Protein AF-A0A392QZ88-F1 (afdb_monomer)

Nearest 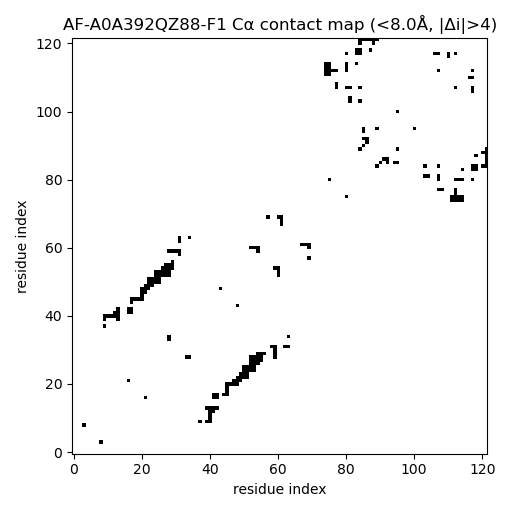PDB structures (foldseek):
  9fp6-assembly1_F  TM=9.251E-01  e=7.102E-08  Nicotiana benthamiana
  8bv0-assembly2_C  TM=9.135E-01  e=1.776E-07  Solanum lycopersicum
  8rfh-assembly1_B  TM=9.022E-01  e=1.158E-07  Nicotiana benthamiana
  7xx2-assembly1_I  TM=8.546E-01  e=6.404E-07  Triticum monococcum
  7jlv-assembly1_A  TM=8.436E-01  e=2.214E-05  Nicotiana benthamiana

Mean predicted aligned error: 5.18 Å

pLDDT: mean 92.84, std 7.15, range [48.5, 98.31]

Organism: NCBI:txid97028

InterPro domains:
  IPR002182 NB-ARC [PF00931] (7-92)
  IPR027417 P-loop containing nucleoside triphosphate hydrolase [G3DSA:3.40.50.300] (1-73)
  IPR027417 P-loop containing nucleoside triphosphate hydrolase [SSF52540] (5-122)
  IPR042197 Apoptotic protease-activating factors, helical domain [G3DSA:1.10.8.430] (75-122)

Solvent-accessible surface area (backbone atoms only — not comparable to full-atom values): 7406 Å² total; per-residue (Å²): 130,85,81,74,56,69,69,58,53,32,52,53,45,20,63,67,40,58,86,46,76,47,77,46,79,46,74,73,50,91,47,58,66,58,50,68,68,48,56,77,24,62,63,88,81,48,88,83,46,49,75,48,77,41,57,93,46,70,66,42,46,41,68,74,39,80,90,57,81,70,86,78,84,74,68,43,52,67,69,57,32,42,53,50,27,39,58,50,58,38,68,91,52,94,64,71,59,79,92,45,44,67,58,50,52,53,49,36,62,73,33,70,21,39,66,67,52,35,59,74,75,46

Foldseek 3Di:
DDDDPLVVVLVVLLVVQVPDAEEAEAEEDDDLVVLVSNVSSHDPPDPRHYYHYDYPDLVSQCSNDVVDHDDDDDFADLVRLLVLLCCQVPPPDPDDPPVCVVVSSVQSVVCVRPSVSSNVVD

Secondary structure (DSSP, 8-state):
-PPPPHHHHHHHHHHHHHTS--EEEE-----HHHHHHHGGGS-TTSTT-EEEE--S-HHHHHHH-TTS---PPPPPPHHHHHHHHHHHHSTT-SS--GGGHHHHHHHHHHTTT-HHHHHHH-

Structure (mmCIF, N/CA/C/O backbone):
data_AF-A0A392QZ88-F1
#
_entry.id   AF-A0A392QZ88-F1
#
loop_
_atom_site.group_PDB
_atom_site.id
_atom_site.type_symbol
_atom_site.label_atom_id
_atom_site.label_alt_id
_atom_site.label_comp_id
_atom_site.label_asym_id
_atom_site.label_entity_id
_atom_site.label_seq_id
_atom_site.pdbx_PDB_ins_code
_atom_site.Cartn_x
_atom_site.Cartn_y
_atom_site.Cartn_z
_atom_site.occupancy
_atom_site.B_iso_or_equiv
_atom_site.auth_seq_id
_atom_site.auth_comp_id
_atom_site.auth_asym_id
_atom_site.auth_atom_id
_atom_site.pdbx_PDB_model_num
ATOM 1 N N . MET A 1 1 ? -8.253 12.696 -31.031 1.00 48.50 1 MET A N 1
ATOM 2 C CA . MET A 1 1 ? -6.854 12.413 -30.652 1.00 48.50 1 MET A CA 1
ATOM 3 C C . MET A 1 1 ? -6.579 10.989 -31.069 1.00 48.50 1 MET A C 1
ATOM 5 O O . MET A 1 1 ? -7.200 10.094 -30.506 1.00 48.50 1 MET A O 1
ATOM 9 N N . ASP A 1 2 ? -5.740 10.789 -32.078 1.00 66.50 2 ASP A N 1
ATOM 10 C CA . ASP A 1 2 ? -5.325 9.442 -32.463 1.00 66.50 2 ASP A CA 1
ATOM 11 C C . ASP A 1 2 ? -4.525 8.822 -31.318 1.00 66.50 2 ASP A C 1
ATOM 13 O O . ASP A 1 2 ? -3.639 9.457 -30.738 1.00 66.50 2 ASP A O 1
ATOM 17 N N . LYS A 1 3 ? -4.901 7.603 -30.928 1.00 76.12 3 LYS A N 1
ATOM 18 C CA . LYS A 1 3 ? -4.209 6.870 -29.870 1.00 76.12 3 LYS A CA 1
ATOM 19 C C . LYS A 1 3 ? -2.849 6.444 -30.413 1.00 76.12 3 LYS A C 1
ATOM 21 O O . LYS A 1 3 ? -2.785 5.694 -31.382 1.00 76.12 3 LYS A O 1
ATOM 26 N N . LEU A 1 4 ? -1.778 6.919 -29.782 1.00 79.19 4 LEU A N 1
ATOM 27 C CA . LEU A 1 4 ? -0.430 6.449 -30.083 1.00 79.19 4 LEU A CA 1
ATOM 28 C C . LEU A 1 4 ? -0.325 4.942 -29.785 1.00 79.19 4 LEU A C 1
ATOM 30 O O . LEU A 1 4 ? -0.919 4.484 -28.800 1.00 79.19 4 LEU A O 1
ATOM 34 N N . PRO A 1 5 ? 0.434 4.173 -30.583 1.00 89.06 5 PRO A N 1
ATOM 35 C CA . PRO A 1 5 ? 0.735 2.783 -30.270 1.00 89.06 5 PRO A CA 1
ATOM 36 C C . PRO A 1 5 ? 1.396 2.658 -28.892 1.00 89.06 5 PRO A C 1
ATOM 38 O O . PRO A 1 5 ? 2.194 3.510 -28.494 1.00 89.06 5 PRO A O 1
ATOM 41 N N . VAL A 1 6 ? 1.097 1.575 -28.169 1.00 85.31 6 VAL A N 1
ATOM 42 C CA . VAL A 1 6 ? 1.634 1.325 -26.816 1.00 85.31 6 VAL A CA 1
ATOM 43 C C . VAL A 1 6 ? 3.163 1.371 -26.799 1.00 85.31 6 VAL A C 1
ATOM 45 O O . VAL A 1 6 ? 3.751 1.973 -25.907 1.00 85.31 6 VAL A O 1
ATOM 48 N N . GLU A 1 7 ? 3.807 0.813 -27.822 1.00 88.69 7 GLU A N 1
ATOM 49 C CA . GLU A 1 7 ? 5.264 0.829 -27.969 1.00 88.69 7 GLU A CA 1
ATOM 50 C C . GLU A 1 7 ? 5.835 2.254 -28.045 1.00 88.69 7 GLU A C 1
ATOM 52 O O . GLU A 1 7 ? 6.854 2.564 -27.425 1.00 88.69 7 GLU A O 1
ATOM 57 N N . GLU A 1 8 ? 5.151 3.166 -28.740 1.00 92.88 8 GLU A N 1
ATOM 58 C CA . GLU A 1 8 ? 5.580 4.560 -28.828 1.00 92.88 8 GLU A CA 1
ATOM 59 C C . GLU A 1 8 ? 5.451 5.270 -27.473 1.00 92.88 8 GLU A C 1
ATOM 61 O O . GLU A 1 8 ? 6.325 6.051 -27.088 1.00 92.88 8 GLU A O 1
ATOM 66 N N . LEU A 1 9 ? 4.392 4.970 -26.715 1.00 92.75 9 LEU A N 1
ATOM 67 C CA . LEU A 1 9 ? 4.205 5.493 -25.360 1.00 92.75 9 LEU A CA 1
ATOM 68 C C . LEU A 1 9 ? 5.280 4.973 -24.397 1.00 92.75 9 LEU A C 1
ATOM 70 O O . LEU A 1 9 ? 5.848 5.764 -23.641 1.00 92.75 9 LEU A O 1
ATOM 74 N N . VAL A 1 10 ? 5.605 3.680 -24.464 1.00 93.69 10 VAL A N 1
ATOM 75 C CA . VAL A 1 10 ? 6.682 3.052 -23.681 1.00 93.69 10 VAL A CA 1
ATOM 76 C C . VAL A 1 10 ? 8.023 3.722 -23.977 1.00 93.69 10 VAL A C 1
ATOM 78 O O . VAL A 1 10 ? 8.724 4.126 -23.049 1.00 93.69 10 VAL A O 1
ATOM 81 N N . ASN A 1 11 ? 8.347 3.929 -25.255 1.00 94.31 11 ASN A N 1
ATOM 82 C CA . ASN A 1 11 ? 9.588 4.586 -25.667 1.00 94.31 11 ASN A CA 1
ATOM 83 C C . ASN A 1 11 ? 9.653 6.050 -25.215 1.00 94.31 11 ASN A C 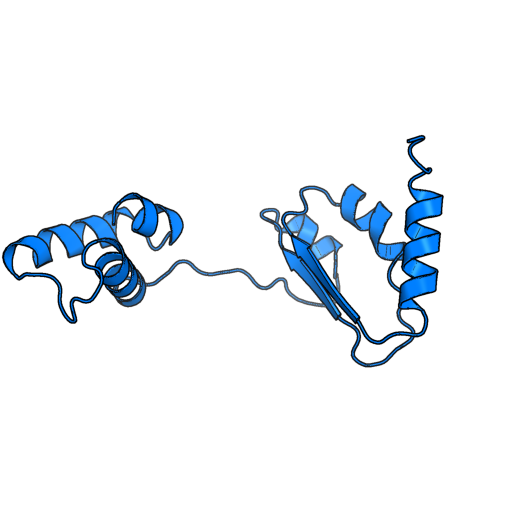1
ATOM 85 O O . ASN A 1 11 ? 10.688 6.510 -24.724 1.00 94.31 11 ASN A O 1
ATOM 89 N N . LYS A 1 12 ? 8.546 6.793 -25.331 1.00 94.19 12 LYS A N 1
ATOM 90 C CA . LYS A 1 12 ? 8.469 8.175 -24.834 1.00 94.19 12 LYS A CA 1
ATOM 91 C C . LYS A 1 12 ? 8.700 8.235 -23.329 1.00 94.19 12 LYS A C 1
ATOM 93 O O . LYS A 1 12 ? 9.508 9.046 -22.879 1.00 94.19 12 LYS A O 1
ATOM 98 N N . LEU A 1 13 ? 8.041 7.367 -22.561 1.00 93.88 13 LEU A N 1
ATOM 99 C CA . LEU A 1 13 ? 8.215 7.316 -21.112 1.00 93.88 13 LEU A CA 1
ATOM 100 C C . LEU A 1 13 ? 9.652 6.930 -20.737 1.00 93.88 13 LEU A C 1
ATOM 102 O O . LEU A 1 13 ? 10.269 7.622 -19.928 1.00 93.88 13 LEU A O 1
ATOM 106 N N . HIS A 1 14 ? 10.223 5.917 -21.391 1.00 94.81 14 HIS A N 1
ATOM 107 C CA . HIS A 1 14 ? 11.616 5.521 -21.196 1.00 94.81 14 HIS A CA 1
ATOM 108 C C . HIS A 1 14 ? 12.575 6.696 -21.392 1.00 94.81 14 HIS A C 1
ATOM 110 O O . HIS A 1 14 ? 13.409 6.964 -20.528 1.00 94.81 14 HIS A O 1
ATOM 116 N N . ASN A 1 15 ? 12.434 7.447 -22.485 1.00 94.19 15 ASN A N 1
ATOM 117 C CA . ASN A 1 15 ? 13.306 8.584 -22.780 1.00 94.19 15 ASN A CA 1
ATOM 118 C C . ASN A 1 15 ? 13.168 9.715 -21.752 1.00 94.19 15 ASN A C 1
ATOM 120 O O . ASN A 1 15 ? 14.165 10.326 -21.370 1.00 94.19 15 ASN A O 1
ATOM 124 N N . VAL A 1 16 ? 11.954 9.966 -21.253 1.00 93.06 16 VAL A N 1
ATOM 125 C CA . VAL A 1 16 ? 11.723 10.948 -20.181 1.00 93.06 16 VAL A CA 1
ATOM 126 C C . VAL A 1 16 ? 12.397 10.520 -18.874 1.00 93.06 16 VAL A C 1
ATOM 128 O O . VAL A 1 16 ? 12.908 11.375 -18.144 1.00 93.06 16 VAL A O 1
ATOM 131 N N . LEU A 1 17 ? 12.395 9.220 -18.569 1.00 93.81 17 LEU A N 1
ATOM 132 C CA . LEU A 1 17 ? 12.930 8.665 -17.324 1.00 93.81 17 LEU A CA 1
ATOM 133 C C . LEU A 1 17 ? 14.433 8.362 -17.378 1.00 93.81 17 LEU A C 1
ATOM 135 O O . LEU A 1 17 ? 15.070 8.357 -16.327 1.00 93.81 17 LEU A O 1
ATOM 139 N N . ALA A 1 18 ? 15.012 8.154 -18.564 1.00 92.19 18 ALA A N 1
ATOM 140 C CA . ALA A 1 18 ? 16.405 7.733 -18.761 1.00 92.19 18 ALA A CA 1
ATOM 141 C C . ALA A 1 18 ? 17.411 8.606 -18.007 1.00 92.19 18 ALA A C 1
ATOM 143 O O . ALA A 1 18 ? 18.341 8.094 -17.382 1.00 92.19 18 ALA A O 1
ATOM 144 N N . GLU A 1 19 ? 17.173 9.918 -17.996 1.00 88.69 19 GLU A N 1
ATOM 145 C CA . GLU A 1 19 ? 18.064 10.882 -17.361 1.00 88.69 19 GLU A CA 1
ATOM 146 C C . GLU A 1 19 ? 17.576 11.408 -16.009 1.00 88.69 19 GLU A C 1
ATOM 148 O O . GLU A 1 19 ? 18.202 12.300 -15.428 1.00 88.69 19 GLU A O 1
ATOM 153 N N . LYS A 1 20 ? 16.521 10.826 -15.438 1.00 89.94 20 LYS A N 1
ATOM 154 C CA . LYS A 1 20 ? 15.930 11.289 -14.178 1.00 89.94 20 LYS A CA 1
ATOM 155 C C . LYS A 1 20 ? 15.983 10.209 -13.107 1.00 89.94 20 LYS A C 1
ATOM 157 O O . LYS A 1 20 ? 15.896 9.017 -13.381 1.00 89.94 20 LYS A O 1
ATOM 162 N N . ARG A 1 21 ? 16.088 10.640 -11.852 1.00 93.12 21 ARG A N 1
ATOM 163 C CA . ARG A 1 21 ? 15.721 9.794 -10.716 1.00 93.12 21 ARG A CA 1
ATOM 164 C C . ARG A 1 21 ? 14.204 9.847 -10.577 1.00 93.12 21 ARG A C 1
ATOM 166 O O . ARG A 1 21 ? 13.643 10.941 -10.602 1.00 93.12 21 ARG A O 1
ATOM 173 N N . TYR A 1 22 ? 13.557 8.697 -10.435 1.00 93.44 22 TYR A N 1
ATOM 174 C CA . TYR A 1 22 ? 12.098 8.629 -10.406 1.00 93.44 22 TYR A CA 1
ATOM 175 C C . TYR A 1 22 ? 11.564 7.736 -9.288 1.00 93.44 22 TYR A C 1
ATOM 177 O O . TYR A 1 22 ? 12.205 6.771 -8.871 1.00 93.44 22 TYR A O 1
ATOM 185 N N . LEU A 1 23 ? 10.359 8.073 -8.835 1.00 94.50 23 LEU A N 1
ATOM 186 C CA . LEU A 1 23 ? 9.470 7.191 -8.095 1.00 94.50 23 LEU A CA 1
ATOM 187 C C . LEU A 1 23 ? 8.170 7.114 -8.892 1.00 94.50 23 LEU A C 1
ATOM 189 O O . LEU A 1 23 ? 7.531 8.140 -9.111 1.00 94.50 23 LEU A O 1
ATOM 193 N N . VAL A 1 24 ? 7.811 5.917 -9.345 1.00 94.75 24 VAL A N 1
ATOM 194 C CA . VAL A 1 24 ? 6.565 5.672 -10.083 1.00 94.75 24 VAL A CA 1
ATOM 195 C C . VAL A 1 24 ? 5.704 4.721 -9.268 1.00 94.75 24 VAL A C 1
ATOM 197 O O . VAL A 1 24 ? 6.199 3.690 -8.818 1.00 94.75 24 VAL A O 1
ATOM 200 N N . VAL A 1 25 ? 4.436 5.078 -9.074 1.00 96.75 25 VAL A N 1
ATOM 201 C CA . VAL A 1 25 ? 3.449 4.225 -8.407 1.00 96.75 25 VAL A CA 1
ATOM 202 C C . VAL A 1 25 ? 2.512 3.664 -9.468 1.00 96.75 25 VAL A C 1
ATOM 204 O O . VAL A 1 25 ? 1.864 4.425 -10.184 1.00 96.75 25 VAL A O 1
ATOM 207 N N . LEU A 1 26 ? 2.489 2.341 -9.588 1.00 96.31 26 LEU A N 1
ATOM 208 C CA . LEU A 1 26 ? 1.589 1.590 -10.453 1.00 96.31 26 LEU A CA 1
ATOM 209 C C . LEU A 1 26 ? 0.519 0.969 -9.565 1.00 96.31 26 LEU A C 1
ATOM 211 O O . LEU A 1 26 ? 0.774 -0.030 -8.893 1.00 96.31 26 LEU A O 1
ATOM 215 N N . ASP A 1 27 ? -0.639 1.616 -9.519 1.00 96.94 27 ASP A N 1
ATOM 216 C CA . ASP A 1 27 ? -1.739 1.184 -8.667 1.00 96.94 27 ASP A CA 1
ATOM 217 C C . ASP A 1 27 ? -2.624 0.157 -9.387 1.00 96.94 27 ASP A C 1
ATOM 219 O O . ASP A 1 27 ? -2.891 0.301 -10.580 1.00 96.94 27 ASP A O 1
ATOM 223 N N . ASP A 1 28 ? -3.064 -0.862 -8.650 1.00 96.31 28 ASP A N 1
ATOM 224 C CA . ASP A 1 28 ? -4.063 -1.856 -9.057 1.00 96.31 28 ASP A CA 1
ATOM 225 C C . ASP A 1 28 ? -3.746 -2.562 -10.394 1.00 96.31 28 ASP A C 1
ATOM 227 O O . ASP A 1 28 ? -4.485 -2.469 -11.374 1.00 96.31 28 ASP A O 1
ATOM 231 N N . ILE A 1 29 ? -2.630 -3.300 -10.450 1.00 96.38 29 ILE A N 1
ATOM 232 C CA . ILE A 1 29 ? -2.253 -4.111 -11.624 1.00 96.38 29 ILE A CA 1
ATOM 233 C C . ILE A 1 29 ? -2.901 -5.502 -11.566 1.00 96.38 29 ILE A C 1
ATOM 235 O O . ILE A 1 29 ? -2.680 -6.257 -10.619 1.00 96.38 29 ILE A O 1
ATOM 239 N N . TRP A 1 30 ? -3.670 -5.859 -12.600 1.00 96.06 30 TRP A N 1
ATOM 240 C CA . TRP A 1 30 ? -4.515 -7.069 -12.629 1.00 96.06 30 TRP A CA 1
ATOM 241 C C . TRP A 1 30 ? -3.918 -8.261 -13.391 1.00 96.06 30 TRP A C 1
ATOM 243 O O . TRP A 1 30 ? -4.500 -9.341 -13.364 1.00 96.06 30 TRP A O 1
ATOM 253 N N . GLY A 1 31 ? -2.778 -8.100 -14.066 1.00 95.88 31 GLY A N 1
ATOM 254 C CA . GLY A 1 31 ? -2.215 -9.155 -14.909 1.00 95.88 31 GLY A CA 1
ATOM 255 C C . GLY A 1 31 ? -0.713 -9.019 -15.122 1.00 95.88 31 GLY A C 1
ATOM 256 O O . GLY A 1 31 ? -0.159 -7.914 -15.108 1.00 95.88 31 GLY A O 1
ATOM 257 N N . MET A 1 32 ? -0.048 -10.156 -15.322 1.00 96.44 32 MET A N 1
ATOM 258 C CA . MET A 1 32 ? 1.394 -10.219 -15.584 1.00 96.44 32 MET A CA 1
ATOM 259 C C . MET A 1 32 ? 1.738 -9.564 -16.923 1.00 96.44 32 MET A C 1
ATOM 261 O O . MET A 1 32 ? 2.725 -8.841 -17.026 1.00 96.44 32 MET A O 1
ATOM 265 N N . GLU A 1 33 ? 0.870 -9.734 -17.918 1.00 95.31 33 GLU A N 1
ATOM 266 C CA . GLU A 1 33 ? 0.979 -9.152 -19.251 1.00 95.31 33 GLU A CA 1
ATOM 267 C C . GLU A 1 33 ? 0.992 -7.618 -19.224 1.00 95.31 33 GLU A C 1
ATOM 269 O O . GLU A 1 33 ? 1.699 -6.979 -20.007 1.00 95.31 33 GLU A O 1
ATOM 274 N N . VAL A 1 34 ? 0.266 -7.015 -18.276 1.00 93.69 34 VAL A N 1
ATOM 275 C CA . VAL A 1 34 ? 0.255 -5.561 -18.087 1.00 93.69 34 VAL A CA 1
ATOM 276 C C . VAL A 1 34 ? 1.633 -5.100 -17.624 1.00 93.69 34 VAL A C 1
ATOM 278 O O . VAL A 1 34 ? 2.210 -4.193 -18.227 1.00 93.69 34 VAL A O 1
ATOM 281 N N . TRP A 1 35 ? 2.208 -5.757 -16.613 1.00 94.38 35 TRP A N 1
ATOM 282 C CA . TRP A 1 35 ? 3.576 -5.467 -16.182 1.00 94.38 35 TRP A CA 1
ATOM 283 C C . TRP A 1 35 ? 4.598 -5.730 -17.295 1.00 94.38 35 TRP A C 1
ATOM 285 O O . TRP A 1 35 ? 5.475 -4.897 -17.528 1.00 94.38 35 TRP A O 1
ATOM 295 N N . ASP A 1 36 ? 4.461 -6.833 -18.032 1.00 94.12 36 ASP A N 1
ATOM 296 C CA . ASP A 1 36 ? 5.360 -7.182 -19.133 1.00 94.12 36 ASP A CA 1
ATOM 297 C C . ASP A 1 36 ? 5.373 -6.131 -20.243 1.00 94.12 36 ASP A C 1
ATOM 299 O O . ASP A 1 36 ? 6.433 -5.864 -20.811 1.00 94.12 36 ASP A O 1
ATOM 303 N N . SER A 1 37 ? 4.236 -5.485 -20.508 1.00 91.38 37 SER A N 1
ATOM 304 C CA . SER A 1 37 ? 4.151 -4.381 -21.467 1.00 91.38 37 SER A CA 1
ATOM 305 C C . SER A 1 37 ? 4.803 -3.084 -20.963 1.00 91.38 37 SER A C 1
ATOM 307 O O . SER A 1 37 ? 5.362 -2.322 -21.752 1.00 91.38 37 SER A O 1
ATOM 309 N N . LEU A 1 38 ? 4.775 -2.834 -19.648 1.00 91.81 38 LEU A N 1
ATOM 310 C CA . LEU A 1 38 ? 5.216 -1.575 -19.040 1.00 91.81 38 LEU A CA 1
ATOM 311 C C . LEU A 1 38 ? 6.673 -1.589 -18.579 1.00 91.81 38 LEU A C 1
ATOM 313 O O . LEU A 1 38 ? 7.316 -0.540 -18.577 1.00 91.81 38 LEU A O 1
ATOM 317 N N . LYS A 1 39 ? 7.219 -2.745 -18.189 1.00 91.62 39 LYS A N 1
ATOM 318 C CA . LYS A 1 39 ? 8.545 -2.845 -17.552 1.00 91.62 39 LYS A CA 1
ATOM 319 C C . LYS A 1 39 ? 9.673 -2.228 -18.383 1.00 91.62 39 LYS A C 1
ATOM 321 O O . LYS A 1 39 ? 10.634 -1.699 -17.828 1.00 91.62 39 LYS A O 1
ATOM 326 N N . TYR A 1 40 ? 9.540 -2.250 -19.708 1.00 92.88 40 TYR A N 1
ATOM 327 C CA . TYR A 1 40 ? 10.514 -1.681 -20.643 1.00 92.88 40 TYR A CA 1
ATOM 328 C C . TYR A 1 40 ? 10.526 -0.148 -20.661 1.00 92.88 40 TYR A C 1
ATOM 330 O O . TYR A 1 40 ? 11.506 0.448 -21.100 1.00 92.88 40 TYR A O 1
ATOM 338 N N . ALA A 1 41 ? 9.493 0.504 -20.122 1.00 94.19 41 ALA A N 1
ATOM 339 C CA . ALA A 1 41 ? 9.459 1.954 -19.977 1.00 94.19 41 ALA A CA 1
ATOM 340 C C . ALA A 1 41 ? 10.388 2.465 -18.861 1.00 94.19 41 ALA A C 1
ATOM 342 O O . ALA A 1 41 ? 10.611 3.669 -18.756 1.00 94.19 41 ALA A O 1
ATOM 343 N N . PHE A 1 42 ? 10.924 1.578 -18.013 1.00 93.62 42 PHE A N 1
ATOM 344 C CA . PHE A 1 42 ? 11.639 1.949 -16.793 1.00 93.62 42 PHE A CA 1
ATOM 345 C C . PHE A 1 42 ? 13.142 1.609 -16.868 1.00 93.62 42 PHE A C 1
ATOM 347 O O . PHE A 1 42 ? 13.542 0.462 -16.646 1.00 93.62 42 PHE A O 1
ATOM 354 N N . PRO A 1 43 ? 14.013 2.594 -17.153 1.00 90.88 43 PRO A N 1
ATOM 355 C CA . PRO A 1 43 ? 15.451 2.374 -17.284 1.00 90.88 43 PRO A CA 1
ATOM 356 C C . PRO A 1 43 ? 16.144 2.087 -15.942 1.00 90.88 43 PRO A C 1
ATOM 358 O O . PRO A 1 43 ? 16.075 2.871 -15.000 1.00 90.88 43 PRO A O 1
ATOM 361 N N . LYS A 1 44 ? 16.956 1.023 -15.885 1.00 80.38 44 LYS A N 1
ATOM 362 C CA . LYS A 1 44 ? 17.709 0.598 -14.680 1.00 80.38 44 LYS A CA 1
ATOM 363 C C . LYS A 1 44 ? 18.967 1.433 -14.363 1.00 80.38 44 LYS A C 1
ATOM 365 O O . LYS A 1 44 ? 19.749 1.063 -13.494 1.00 80.38 44 LYS A O 1
ATOM 370 N N . ARG A 1 45 ? 19.223 2.521 -15.099 1.00 68.19 45 ARG A N 1
ATOM 371 C CA . ARG A 1 45 ? 20.552 3.165 -15.171 1.00 68.19 45 ARG A CA 1
ATOM 372 C C . ARG A 1 45 ? 20.899 4.098 -14.006 1.00 68.19 45 ARG A C 1
ATOM 374 O O . ARG A 1 45 ? 22.079 4.383 -13.825 1.00 68.19 45 ARG A O 1
ATOM 381 N N . LYS A 1 46 ? 19.925 4.583 -13.223 1.00 69.62 46 LYS A N 1
ATOM 382 C CA . LYS A 1 46 ? 20.184 5.539 -12.128 1.00 69.62 46 LYS A CA 1
ATOM 383 C C . LYS A 1 46 ? 19.921 4.936 -10.750 1.00 69.62 46 LYS A C 1
ATOM 385 O O . LYS A 1 46 ? 18.813 4.501 -10.440 1.00 69.62 46 LYS A O 1
ATOM 390 N N . LEU A 1 47 ? 20.956 4.972 -9.908 1.00 73.94 47 LEU A N 1
ATOM 391 C CA . LEU A 1 47 ? 20.877 4.628 -8.489 1.00 73.94 47 LEU A CA 1
ATOM 392 C C . LEU A 1 47 ? 19.777 5.457 -7.810 1.00 73.94 47 LEU A C 1
ATOM 394 O O . LEU A 1 47 ? 19.727 6.682 -7.926 1.00 73.94 47 LEU A O 1
ATOM 398 N N . GLY A 1 48 ? 18.890 4.774 -7.087 1.00 85.44 48 GLY A N 1
ATOM 399 C CA . GLY A 1 48 ? 17.835 5.403 -6.298 1.00 85.44 48 GLY A CA 1
ATOM 400 C C . GLY A 1 48 ? 16.507 5.646 -7.018 1.00 85.44 48 GLY A C 1
ATOM 401 O O . GLY A 1 48 ? 15.627 6.234 -6.382 1.00 85.44 48 GLY A O 1
ATOM 402 N N . SER A 1 49 ? 16.344 5.218 -8.275 1.00 92.50 49 SER A N 1
ATOM 403 C CA . SER A 1 49 ? 15.022 5.111 -8.907 1.00 92.50 49 SER A CA 1
ATOM 404 C C . SER A 1 49 ? 14.239 3.923 -8.342 1.00 92.50 49 SER A C 1
ATOM 406 O O . SER A 1 49 ? 14.822 2.875 -8.060 1.00 92.50 49 SER A O 1
ATOM 408 N N . LYS A 1 50 ? 12.927 4.089 -8.149 1.00 92.31 50 LYS A N 1
ATOM 409 C CA . LYS A 1 50 ? 12.044 3.076 -7.558 1.00 92.31 50 LYS A CA 1
ATOM 410 C C . LYS A 1 50 ? 10.706 2.998 -8.288 1.00 92.31 50 LYS A C 1
ATOM 412 O O . LYS A 1 50 ? 10.195 4.000 -8.787 1.00 92.31 50 LYS A O 1
ATOM 417 N N . ILE A 1 51 ? 10.134 1.802 -8.295 1.00 93.56 51 ILE A N 1
ATOM 418 C CA . ILE A 1 51 ? 8.760 1.543 -8.720 1.00 93.56 51 ILE A CA 1
ATOM 419 C C . ILE A 1 51 ? 8.052 0.923 -7.522 1.00 93.56 51 ILE A C 1
ATOM 421 O O . ILE A 1 51 ? 8.593 0.011 -6.899 1.00 93.56 51 ILE A O 1
ATOM 425 N N . LEU A 1 52 ? 6.880 1.445 -7.183 1.00 95.75 52 LEU A N 1
ATOM 426 C CA . LEU A 1 52 ? 5.969 0.834 -6.226 1.00 95.75 52 LEU A CA 1
ATOM 427 C C . LEU A 1 52 ? 4.778 0.299 -7.013 1.00 95.75 52 LEU A C 1
ATOM 429 O O . LEU A 1 52 ? 4.070 1.079 -7.641 1.00 95.75 52 LEU A O 1
ATOM 433 N N . LEU A 1 53 ? 4.578 -1.012 -6.993 1.00 96.62 53 LEU A N 1
ATOM 434 C CA . LEU A 1 53 ? 3.43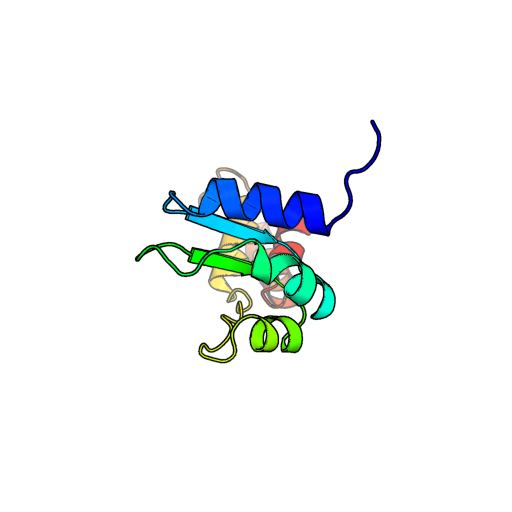7 -1.664 -7.625 1.00 96.62 53 LEU A CA 1
ATOM 435 C C . LEU A 1 53 ? 2.493 -2.164 -6.536 1.00 96.62 53 LEU A C 1
ATOM 437 O O . LEU A 1 53 ? 2.943 -2.804 -5.584 1.00 96.62 53 LEU A O 1
ATOM 441 N N . THR A 1 54 ? 1.200 -1.893 -6.681 1.00 97.50 54 THR A N 1
ATOM 442 C CA . THR A 1 54 ? 0.152 -2.494 -5.852 1.00 97.50 54 THR A CA 1
ATOM 443 C C . THR A 1 54 ? -0.690 -3.434 -6.715 1.00 97.50 54 THR A C 1
ATOM 445 O O . THR A 1 54 ? -0.932 -3.208 -7.902 1.00 97.50 54 THR A O 1
ATOM 448 N N . THR A 1 55 ? -1.098 -4.553 -6.130 1.00 97.25 55 THR A N 1
ATOM 449 C CA . THR A 1 55 ? -1.950 -5.547 -6.782 1.00 97.25 55 THR A CA 1
ATOM 450 C C . THR A 1 55 ? -2.670 -6.362 -5.717 1.00 97.25 55 THR A C 1
ATOM 452 O O . THR A 1 55 ? -2.225 -6.446 -4.571 1.00 97.25 55 THR A O 1
ATOM 455 N N . ARG A 1 56 ? -3.790 -6.971 -6.105 1.00 96.75 56 ARG A N 1
ATOM 456 C CA . ARG A 1 56 ? -4.530 -7.942 -5.290 1.00 96.75 56 ARG A CA 1
ATOM 457 C C . ARG A 1 56 ? -4.111 -9.385 -5.580 1.00 96.75 56 ARG A C 1
ATOM 459 O O . ARG A 1 56 ? -4.591 -10.292 -4.911 1.00 96.75 56 ARG A O 1
ATOM 466 N N . ILE A 1 57 ? -3.256 -9.597 -6.583 1.00 96.62 57 ILE A N 1
ATOM 467 C CA . ILE A 1 57 ? -2.881 -10.915 -7.096 1.00 96.62 57 ILE A CA 1
ATOM 468 C C . ILE A 1 57 ? -1.423 -11.179 -6.731 1.00 96.62 57 ILE A C 1
ATOM 470 O O . ILE A 1 57 ? -0.513 -10.486 -7.190 1.00 96.62 57 ILE A O 1
ATOM 474 N N . TRP A 1 58 ? -1.200 -12.186 -5.893 1.00 94.69 58 TRP A N 1
ATOM 475 C CA . TRP A 1 58 ? 0.119 -12.509 -5.350 1.00 94.69 58 TRP A CA 1
ATOM 476 C C . TRP A 1 58 ? 1.139 -12.842 -6.448 1.00 94.69 58 TRP A C 1
ATOM 478 O O . TRP A 1 58 ? 2.278 -12.375 -6.428 1.00 94.69 58 TRP A O 1
ATOM 488 N N . GLU A 1 59 ? 0.702 -13.593 -7.454 1.00 95.12 59 GLU A N 1
ATOM 489 C CA . GLU A 1 59 ? 1.504 -14.037 -8.590 1.00 95.12 59 GLU A CA 1
ATOM 490 C C . GLU A 1 59 ? 1.985 -12.858 -9.441 1.00 95.12 59 GLU A C 1
ATOM 492 O O . GLU A 1 59 ? 3.118 -12.867 -9.919 1.00 95.12 59 GLU A O 1
ATOM 497 N N . VAL A 1 60 ? 1.168 -11.806 -9.577 1.00 96.00 60 VAL A N 1
ATOM 498 C CA . VAL A 1 60 ? 1.555 -10.578 -10.288 1.00 96.00 60 VAL A CA 1
ATOM 499 C C . VAL A 1 60 ? 2.683 -9.865 -9.546 1.00 96.00 60 VAL A C 1
ATOM 501 O O . VAL A 1 60 ? 3.638 -9.419 -10.180 1.00 96.00 60 VAL A O 1
ATOM 504 N N . ALA A 1 61 ? 2.616 -9.785 -8.214 1.00 95.50 61 ALA A N 1
ATOM 505 C CA . ALA A 1 61 ? 3.667 -9.153 -7.419 1.00 95.50 61 ALA A CA 1
ATOM 506 C C . ALA A 1 61 ? 4.996 -9.926 -7.502 1.00 95.50 61 ALA A C 1
ATOM 508 O O . ALA A 1 61 ? 6.047 -9.312 -7.684 1.00 95.50 61 ALA A O 1
ATOM 509 N N . LEU A 1 62 ? 4.945 -11.262 -7.433 1.00 94.62 62 LEU A N 1
ATOM 510 C CA . LEU A 1 62 ? 6.124 -12.120 -7.607 1.00 94.62 62 LEU A CA 1
ATOM 511 C C . LEU A 1 62 ? 6.723 -12.020 -9.015 1.00 94.62 62 LEU A C 1
ATOM 513 O O . LEU A 1 62 ? 7.943 -11.990 -9.164 1.00 94.62 62 LEU A O 1
ATOM 517 N N . HIS A 1 63 ? 5.881 -11.957 -10.050 1.00 95.06 63 HIS A N 1
ATOM 518 C CA . HIS A 1 63 ? 6.336 -11.781 -11.432 1.00 95.06 63 HIS A CA 1
ATOM 519 C C . HIS A 1 63 ? 6.973 -10.405 -11.655 1.00 95.06 63 HIS A C 1
ATOM 521 O O . HIS A 1 63 ? 7.929 -10.274 -12.423 1.00 95.06 63 HIS A O 1
ATOM 527 N N . ALA A 1 64 ? 6.464 -9.373 -10.973 1.00 93.25 64 ALA A N 1
ATOM 528 C CA . ALA A 1 64 ? 6.958 -8.010 -11.112 1.00 93.25 64 ALA A CA 1
ATOM 529 C C . ALA A 1 64 ? 8.398 -7.836 -10.608 1.00 93.25 64 ALA A C 1
ATOM 531 O O . ALA A 1 64 ? 9.202 -7.162 -11.261 1.00 93.25 64 ALA A O 1
ATOM 532 N N . ASP A 1 65 ? 8.736 -8.479 -9.488 1.00 90.38 65 ASP A N 1
ATOM 533 C CA . ASP A 1 65 ? 10.097 -8.540 -8.962 1.00 90.38 65 ASP A CA 1
ATOM 534 C C . ASP A 1 65 ? 10.409 -9.905 -8.338 1.00 90.38 65 ASP A C 1
ATOM 536 O O . ASP A 1 65 ? 10.160 -10.149 -7.161 1.00 90.38 65 ASP A O 1
ATOM 540 N N . GLY A 1 66 ? 11.051 -10.777 -9.119 1.00 82.56 66 GLY A N 1
ATOM 541 C CA . GLY A 1 66 ? 11.462 -12.104 -8.653 1.00 82.56 66 GLY A CA 1
ATOM 542 C C . GLY A 1 66 ? 12.606 -12.118 -7.627 1.00 82.56 66 GLY A C 1
ATOM 543 O O . GLY A 1 66 ? 12.992 -13.198 -7.186 1.00 82.56 66 GLY A O 1
ATOM 544 N N . HIS A 1 67 ? 13.187 -10.966 -7.263 1.00 84.94 67 HIS A N 1
ATOM 545 C CA . HIS A 1 67 ? 14.303 -10.895 -6.308 1.00 84.94 67 HIS A CA 1
ATOM 546 C C . HIS A 1 67 ? 13.868 -10.490 -4.900 1.00 84.94 67 HIS A C 1
ATOM 548 O O . HIS A 1 67 ? 14.631 -10.694 -3.953 1.00 84.94 67 HIS A O 1
ATOM 554 N N . SER A 1 68 ? 12.684 -9.893 -4.749 1.00 86.00 68 SER A N 1
ATOM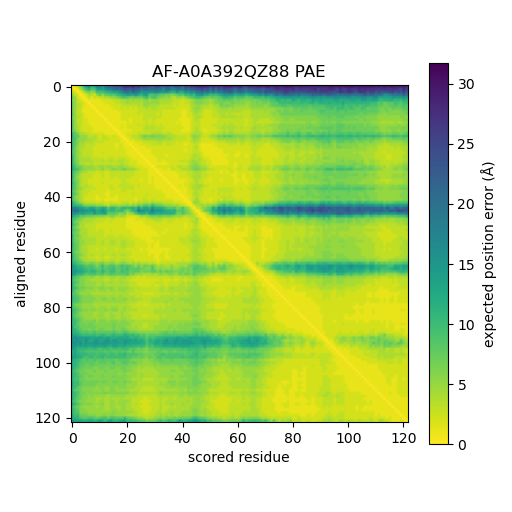 555 C CA . SER A 1 68 ? 12.170 -9.440 -3.460 1.00 86.00 68 SER A CA 1
ATOM 556 C C . SER A 1 68 ? 10.879 -10.159 -3.089 1.00 86.00 68 SER A C 1
ATOM 558 O O . SER A 1 68 ? 10.148 -10.669 -3.935 1.00 86.00 68 SER A O 1
ATOM 560 N N . HIS A 1 69 ? 10.613 -10.246 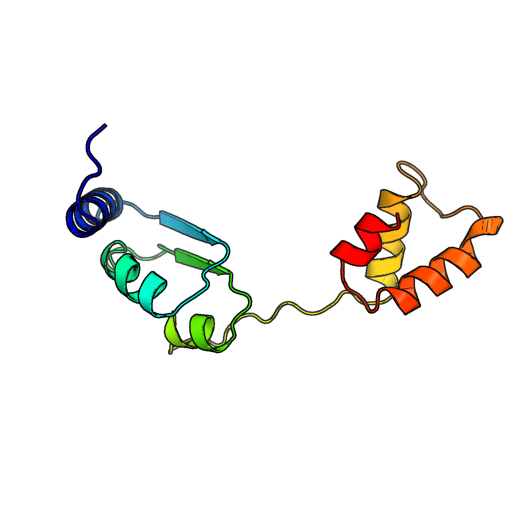-1.786 1.00 90.38 69 HIS A N 1
ATOM 561 C CA . HIS A 1 69 ? 9.352 -10.789 -1.306 1.00 90.38 69 HIS A CA 1
ATOM 562 C C . HIS A 1 69 ? 8.283 -9.688 -1.348 1.00 90.38 69 HIS A C 1
ATOM 564 O O . HIS A 1 69 ? 8.532 -8.608 -0.795 1.00 90.38 69 HIS A O 1
ATOM 570 N N . PRO A 1 70 ? 7.105 -9.928 -1.955 1.00 95.00 70 PRO A N 1
ATOM 571 C CA . PRO A 1 70 ? 6.032 -8.947 -1.966 1.00 95.00 70 PRO A CA 1
ATOM 572 C C . PRO A 1 70 ? 5.643 -8.519 -0.551 1.00 95.00 70 PRO A C 1
ATOM 574 O O . PRO A 1 70 ? 5.561 -9.333 0.371 1.00 95.00 70 PRO A O 1
ATOM 577 N N . HIS A 1 71 ? 5.375 -7.227 -0.372 1.00 95.62 71 HIS A N 1
ATOM 578 C CA . HIS A 1 71 ? 4.879 -6.722 0.900 1.00 95.62 71 HIS A CA 1
ATOM 579 C C . HIS A 1 71 ? 3.379 -7.010 1.031 1.00 95.62 71 HIS A C 1
ATOM 581 O O . HIS A 1 71 ? 2.550 -6.294 0.469 1.00 95.62 71 HIS A O 1
ATOM 587 N N . GLN A 1 72 ? 3.031 -8.055 1.781 1.00 95.25 72 GLN A N 1
ATOM 588 C CA . GLN A 1 72 ? 1.639 -8.378 2.077 1.00 95.25 72 GLN A CA 1
ATOM 589 C C . GLN A 1 72 ? 1.091 -7.439 3.157 1.00 95.25 72 GLN A C 1
ATOM 591 O O . GLN A 1 72 ? 1.548 -7.453 4.302 1.00 95.25 72 GLN A O 1
ATOM 596 N N . LEU A 1 73 ? 0.089 -6.632 2.799 1.00 95.75 73 LEU A N 1
ATOM 597 C CA . LEU A 1 73 ? -0.624 -5.806 3.770 1.00 95.75 73 LEU A CA 1
ATOM 598 C C . LEU A 1 73 ? -1.419 -6.702 4.723 1.00 95.75 73 LEU A C 1
ATOM 600 O O . LEU A 1 73 ? -2.192 -7.557 4.289 1.00 95.75 73 LEU A O 1
ATOM 604 N N . ARG A 1 74 ? -1.235 -6.490 6.028 1.00 96.62 74 ARG A N 1
ATOM 605 C CA . ARG A 1 74 ? -2.013 -7.181 7.060 1.00 96.62 74 ARG A CA 1
ATOM 606 C C . ARG A 1 74 ? -3.353 -6.478 7.314 1.00 96.62 74 ARG A C 1
ATOM 608 O O . ARG A 1 74 ? -3.427 -5.256 7.159 1.00 96.62 74 ARG A O 1
ATOM 615 N N . PRO A 1 75 ? -4.376 -7.204 7.790 1.00 97.69 75 PRO A N 1
ATOM 616 C CA . PRO A 1 75 ? -5.542 -6.589 8.413 1.00 97.69 75 PRO A CA 1
ATOM 617 C C . PRO A 1 75 ? -5.153 -5.727 9.621 1.00 97.69 75 PRO A C 1
ATOM 619 O O . PRO A 1 75 ? -4.092 -5.915 10.235 1.00 97.69 75 PRO A O 1
ATOM 622 N N . LEU A 1 76 ? -6.029 -4.790 9.976 1.00 98.31 76 LEU A N 1
ATOM 623 C CA . LEU A 1 76 ? -5.931 -4.053 11.231 1.00 98.31 76 LEU A CA 1
ATOM 624 C C . LEU A 1 76 ? -6.158 -4.998 12.410 1.00 98.31 76 LEU A C 1
ATOM 626 O O . LEU A 1 76 ? -6.934 -5.950 12.322 1.00 98.31 76 LEU A O 1
ATOM 630 N N . ASN A 1 77 ? -5.488 -4.723 13.523 1.00 97.81 77 ASN A N 1
ATOM 631 C CA . ASN A 1 77 ? -5.855 -5.353 14.787 1.00 97.81 77 ASN A CA 1
ATOM 632 C C . ASN A 1 77 ? -7.086 -4.656 15.400 1.00 97.81 77 ASN A C 1
ATOM 634 O O . ASN A 1 77 ? -7.544 -3.624 14.907 1.00 97.81 77 ASN A O 1
ATOM 638 N N . GLN A 1 78 ? -7.626 -5.221 16.483 1.00 96.19 78 GLN A N 1
ATOM 639 C CA . GLN A 1 78 ? -8.839 -4.693 17.113 1.00 96.19 78 GLN A CA 1
ATOM 640 C C . GLN A 1 78 ? -8.672 -3.247 17.601 1.00 96.19 78 GLN A C 1
ATOM 642 O O . GLN A 1 78 ? -9.563 -2.436 17.365 1.00 96.19 78 GLN A O 1
ATOM 647 N N . ASP A 1 79 ? -7.532 -2.895 18.199 1.00 96.25 79 ASP A N 1
ATOM 648 C CA . ASP A 1 79 ? -7.282 -1.537 18.699 1.00 96.25 79 ASP A CA 1
ATOM 649 C C . ASP A 1 79 ? -7.208 -0.515 17.553 1.00 96.25 79 ASP A C 1
ATOM 651 O O . ASP A 1 79 ? -7.784 0.571 17.631 1.00 96.25 79 ASP A O 1
ATOM 655 N N . GLU A 1 80 ? -6.546 -0.876 16.451 1.00 97.75 80 GLU A N 1
ATOM 656 C CA . GLU A 1 80 ? -6.461 -0.065 15.233 1.00 97.75 80 GLU A CA 1
ATOM 657 C C . GLU A 1 80 ? -7.831 0.103 14.568 1.00 97.75 80 GLU A C 1
ATOM 659 O O . GLU A 1 80 ? -8.197 1.213 14.176 1.00 97.75 80 GLU A O 1
ATOM 664 N N . SER A 1 81 ? -8.613 -0.974 14.468 1.00 97.94 81 SER A N 1
ATOM 665 C CA . SER A 1 81 ? -9.985 -0.932 13.958 1.00 97.94 81 SER A CA 1
ATOM 666 C C . SER A 1 81 ? -10.899 -0.090 14.844 1.00 97.94 81 SER A C 1
ATOM 668 O O . SER A 1 81 ? -11.700 0.681 14.321 1.00 97.94 81 SER A O 1
ATOM 670 N N . PHE A 1 82 ? -10.763 -0.178 16.167 1.00 96.56 82 PHE A N 1
ATOM 671 C CA . PHE A 1 82 ? -11.541 0.620 17.113 1.00 96.56 82 PHE A CA 1
ATOM 672 C C . PHE A 1 82 ? -11.173 2.104 17.033 1.00 96.56 82 PHE A C 1
ATOM 674 O O . PHE A 1 82 ? -12.052 2.967 16.995 1.00 96.56 82 PHE A O 1
ATOM 681 N N . ALA A 1 83 ? -9.879 2.416 16.921 1.00 96.31 83 ALA A N 1
ATOM 682 C CA . ALA A 1 83 ? -9.404 3.778 16.705 1.00 96.31 83 ALA A CA 1
ATOM 683 C C . ALA A 1 83 ? -9.910 4.360 15.375 1.00 96.31 83 ALA A C 1
ATOM 685 O O . ALA A 1 83 ? -10.339 5.519 15.336 1.00 96.31 83 ALA A O 1
ATOM 686 N N . LEU A 1 84 ? -9.902 3.557 14.305 1.00 97.31 84 LEU A N 1
ATOM 687 C CA . LEU A 1 84 ? -10.442 3.941 13.005 1.00 97.31 84 LEU A CA 1
ATOM 688 C C . LEU A 1 84 ? -11.954 4.182 13.084 1.00 97.31 84 LEU A C 1
ATOM 690 O O . LEU A 1 84 ? -12.402 5.242 12.649 1.00 97.31 84 LEU A O 1
ATOM 694 N N . LEU A 1 85 ? -12.715 3.272 13.702 1.0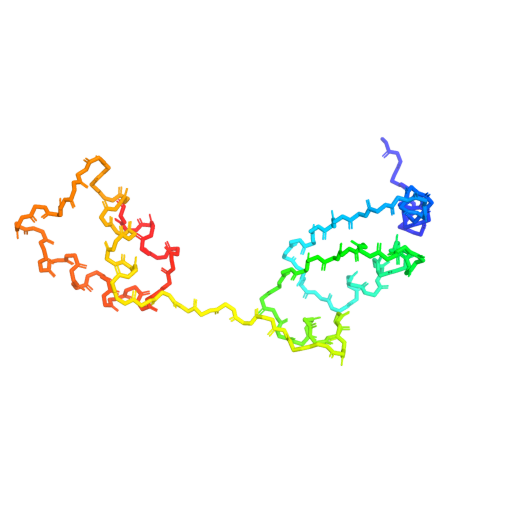0 97.31 85 LEU A N 1
ATOM 695 C CA . LEU A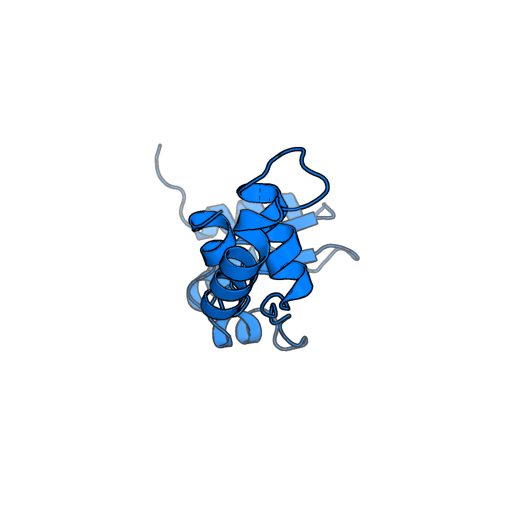 1 85 ? -14.161 3.408 13.890 1.00 97.31 85 LEU A CA 1
ATOM 696 C C . LEU A 1 85 ? -14.498 4.692 14.649 1.00 97.31 85 LEU A C 1
ATOM 698 O O . LEU A 1 85 ? -15.299 5.489 14.169 1.00 97.31 85 LEU A O 1
ATOM 702 N N . ARG A 1 86 ? -13.821 4.949 15.779 1.00 96.12 86 ARG A N 1
ATOM 703 C CA . ARG A 1 86 ? -13.984 6.196 16.542 1.00 96.12 86 ARG A CA 1
ATOM 704 C C . ARG A 1 86 ? -13.764 7.417 15.654 1.00 96.12 86 ARG A C 1
ATOM 706 O O . ARG A 1 86 ? -14.565 8.341 15.681 1.00 96.12 86 ARG A O 1
ATOM 713 N N . SER A 1 87 ? -12.685 7.420 14.868 1.00 96.25 87 SER A N 1
ATOM 714 C CA . SER A 1 87 ? -12.340 8.562 14.013 1.00 96.25 87 SER A CA 1
ATOM 715 C C . SER A 1 87 ? -13.358 8.839 12.901 1.00 96.25 87 SER A C 1
ATOM 717 O O . SER A 1 87 ? -13.429 9.974 12.431 1.00 96.25 87 SER A O 1
ATOM 719 N N . LYS A 1 88 ? -14.116 7.820 12.472 1.00 96.38 88 LYS A N 1
ATOM 720 C CA . LYS A 1 88 ? -15.111 7.924 11.398 1.00 96.38 88 LYS A CA 1
ATOM 721 C C . LYS A 1 88 ? -16.511 8.226 11.929 1.00 96.38 88 LYS A C 1
ATOM 723 O O . LYS A 1 88 ? -17.080 9.233 11.522 1.00 96.38 88 LYS A O 1
ATOM 728 N N . ALA A 1 89 ? -16.965 7.465 12.923 1.00 95.75 89 ALA A N 1
ATOM 729 C CA . ALA A 1 89 ? -18.291 7.607 13.524 1.00 95.75 89 ALA A CA 1
ATOM 730 C C . ALA A 1 89 ? -18.427 8.823 14.450 1.00 95.75 89 ALA A C 1
ATOM 732 O O . ALA A 1 89 ? -19.502 9.409 14.562 1.00 95.75 89 ALA A O 1
ATOM 733 N N . PHE A 1 90 ? -17.343 9.219 15.126 1.00 94.38 90 PHE A N 1
ATOM 734 C CA . PHE A 1 90 ? -17.351 10.284 16.133 1.00 94.38 90 PHE A CA 1
ATOM 735 C C . PHE A 1 90 ? -16.239 11.311 15.857 1.00 94.38 90 PHE A C 1
ATOM 737 O O . PHE A 1 90 ? -15.281 11.434 16.630 1.00 94.38 90 PHE A O 1
ATOM 744 N N . PRO A 1 91 ? -16.318 12.061 14.742 1.00 93.31 91 PRO A N 1
ATOM 745 C CA . PRO A 1 91 ? -15.274 13.002 14.356 1.00 93.31 91 PRO A CA 1
ATOM 746 C C . PRO A 1 91 ? -15.075 14.085 15.428 1.00 93.31 91 PRO A C 1
ATOM 748 O O . PRO A 1 91 ? -16.016 14.745 15.859 1.00 93.31 91 PRO A O 1
ATOM 751 N N . GLY A 1 92 ? -13.825 14.272 15.861 1.00 89.31 92 GLY A N 1
ATOM 752 C CA . GLY A 1 92 ? -13.452 15.244 16.897 1.00 89.31 92 GLY A CA 1
ATOM 753 C C . GLY A 1 92 ? -13.617 14.753 18.339 1.00 89.31 92 GLY A C 1
ATOM 754 O O . GLY A 1 92 ? -13.133 15.415 19.256 1.00 89.31 92 GLY A O 1
ATOM 755 N N . ALA A 1 93 ? -14.229 13.586 18.560 1.00 89.12 93 ALA A N 1
ATOM 756 C CA . ALA A 1 93 ? -14.306 12.984 19.883 1.00 89.12 93 ALA A CA 1
ATOM 757 C C . ALA A 1 93 ? -12.991 12.272 20.245 1.00 89.12 93 ALA A C 1
ATOM 759 O O . ALA A 1 93 ? -12.411 11.530 19.448 1.00 89.12 93 ALA A O 1
ATOM 760 N N . SER A 1 94 ? -12.525 12.463 21.481 1.00 87.81 94 SER A N 1
ATOM 761 C CA . SER A 1 94 ? -11.368 11.736 22.020 1.00 87.81 94 SER A CA 1
ATOM 762 C C . SER A 1 94 ? -11.723 10.310 22.449 1.00 87.81 94 SER A C 1
ATOM 764 O O . SER A 1 94 ? -10.852 9.442 22.484 1.00 87.81 94 SER A O 1
ATOM 766 N N . VAL A 1 95 ? -12.996 10.042 22.739 1.00 91.75 95 VAL A N 1
ATOM 767 C CA . VAL A 1 95 ? -13.524 8.748 23.189 1.00 91.75 95 VAL A CA 1
ATOM 768 C C . VAL A 1 95 ? -14.886 8.485 22.549 1.00 91.75 95 VAL A C 1
ATOM 770 O O . VAL A 1 95 ? -15.587 9.425 22.177 1.00 91.75 95 VAL A O 1
ATOM 773 N N . ILE A 1 96 ? -15.247 7.211 22.403 1.00 92.88 96 ILE A N 1
ATOM 774 C CA . ILE A 1 96 ? -16.605 6.815 22.009 1.00 92.88 96 ILE A CA 1
ATOM 775 C C . ILE A 1 96 ? -17.520 7.019 23.231 1.00 92.88 96 ILE A C 1
ATOM 777 O O . ILE A 1 96 ? -17.093 6.674 24.333 1.00 92.88 96 ILE A O 1
ATOM 781 N N . PRO A 1 97 ? -18.735 7.589 23.091 1.00 93.88 97 PRO A N 1
ATOM 782 C CA . PRO A 1 97 ? -19.668 7.701 24.212 1.00 93.88 97 PRO A CA 1
ATOM 783 C C . PRO A 1 97 ? -19.970 6.328 24.825 1.00 93.88 97 PRO A C 1
ATOM 785 O O . PRO A 1 97 ? -20.123 5.348 24.096 1.00 93.88 97 PRO A O 1
ATOM 788 N N . SER A 1 98 ? -20.095 6.257 26.153 1.00 94.31 98 SER A N 1
ATOM 789 C CA . SER A 1 98 ? -20.199 4.985 26.887 1.00 94.31 98 SER A CA 1
ATOM 790 C C . SER A 1 98 ? -21.377 4.112 26.444 1.00 94.31 98 SER A C 1
ATOM 792 O O . SER A 1 98 ? -21.284 2.891 26.473 1.00 94.31 98 SER A O 1
ATOM 794 N N . GLU A 1 99 ? -22.472 4.725 25.986 1.00 95.62 99 GLU A N 1
ATOM 795 C CA . GLU A 1 99 ? -23.646 4.024 25.443 1.00 95.62 99 GLU A CA 1
ATOM 796 C C . GLU A 1 99 ? -23.378 3.262 24.131 1.00 95.62 99 GLU A C 1
ATOM 798 O O . GLU A 1 99 ? -24.124 2.345 23.796 1.00 95.62 99 GLU A O 1
ATOM 803 N N . PHE A 1 100 ? -22.305 3.601 23.407 1.00 95.25 100 PHE A N 1
ATOM 804 C CA . PHE A 1 100 ? -21.920 2.962 22.145 1.00 95.25 100 PHE A CA 1
ATOM 805 C C . PHE A 1 100 ? -20.677 2.075 22.260 1.00 95.25 100 PHE A C 1
ATOM 807 O O . PHE A 1 100 ? -20.301 1.451 21.271 1.00 95.25 100 PHE A O 1
ATOM 814 N N . GLU A 1 101 ? -20.021 1.995 23.423 1.00 94.25 101 GLU A N 1
ATOM 815 C CA . GLU A 1 101 ? -18.758 1.255 23.562 1.00 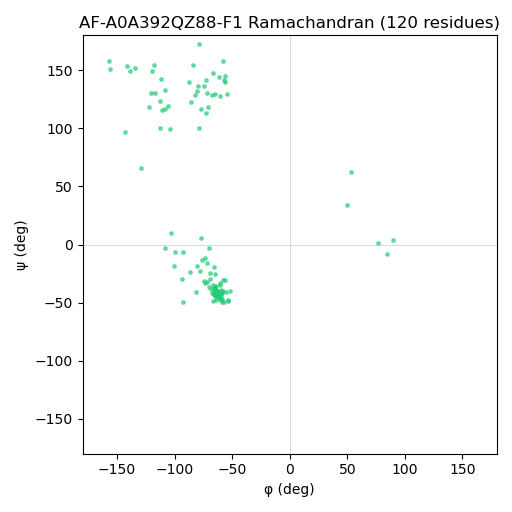94.25 101 GLU A CA 1
ATOM 816 C C . GLU A 1 101 ? -18.893 -0.231 23.221 1.00 94.25 101 GLU A C 1
ATOM 818 O O . GLU A 1 101 ? -18.081 -0.764 22.465 1.00 94.25 101 GLU A O 1
ATOM 823 N N . ASP A 1 102 ? -19.912 -0.906 23.752 1.00 96.62 102 ASP A N 1
ATOM 824 C CA . ASP A 1 102 ? -20.093 -2.342 23.519 1.00 96.62 102 ASP A CA 1
ATOM 825 C C . ASP A 1 102 ? -20.515 -2.633 22.076 1.00 96.62 102 ASP A C 1
ATOM 827 O O . ASP A 1 102 ? -20.003 -3.568 21.458 1.00 96.62 102 ASP A O 1
ATOM 831 N N . LEU A 1 103 ? -21.347 -1.763 21.493 1.00 96.31 103 LEU A N 1
ATOM 832 C CA . LEU A 1 103 ? -21.702 -1.833 20.076 1.00 96.31 103 LEU A CA 1
ATOM 833 C C . LEU A 1 103 ? -20.473 -1.618 19.179 1.00 96.31 103 LEU A C 1
ATOM 835 O O . LEU A 1 103 ? -20.280 -2.345 18.207 1.00 96.31 103 LEU A O 1
ATOM 839 N N . ALA A 1 104 ? -19.611 -0.655 19.510 1.00 95.94 104 ALA A N 1
ATOM 840 C CA . ALA A 1 104 ? -18.386 -0.388 18.766 1.00 95.94 104 ALA A CA 1
ATOM 841 C C . ALA A 1 104 ? -17.417 -1.580 18.814 1.00 95.94 104 ALA A C 1
ATOM 843 O O . ALA A 1 104 ? -16.831 -1.932 17.788 1.00 95.94 104 ALA A O 1
ATOM 844 N N . LYS A 1 105 ? -17.284 -2.246 19.972 1.00 96.38 105 LYS A N 1
ATOM 845 C CA . LYS A 1 105 ? -16.500 -3.487 20.099 1.00 96.38 105 LYS A CA 1
ATOM 846 C C . LYS A 1 105 ? -17.076 -4.591 19.209 1.00 96.38 105 LYS A C 1
ATOM 848 O O . LYS A 1 105 ? -16.322 -5.240 18.488 1.00 96.38 105 LYS A O 1
ATOM 853 N N . GLU A 1 106 ? -18.398 -4.775 19.208 1.00 97.38 106 GLU A N 1
ATOM 854 C CA . GLU A 1 106 ? -19.061 -5.780 18.367 1.00 97.38 106 GLU A CA 1
ATOM 855 C C . GLU A 1 106 ? -18.851 -5.507 16.868 1.00 97.38 106 GLU A C 1
ATOM 857 O O . GLU A 1 106 ? -18.523 -6.422 16.110 1.00 97.38 106 GLU A O 1
ATOM 862 N N . ILE A 1 107 ? -18.980 -4.246 16.439 1.00 96.69 107 ILE A N 1
ATOM 863 C CA . ILE A 1 107 ? -18.722 -3.824 15.055 1.00 96.69 107 ILE A CA 1
ATOM 864 C C . ILE A 1 107 ? -17.282 -4.145 14.654 1.00 96.69 107 ILE A C 1
ATOM 866 O O . ILE A 1 107 ? -17.058 -4.751 13.609 1.00 96.69 107 ILE A O 1
ATOM 870 N N . VAL A 1 108 ? -16.302 -3.773 15.482 1.00 97.12 108 VAL A N 1
ATOM 871 C CA . VAL A 1 108 ? -14.881 -4.019 15.197 1.00 97.12 108 VAL A CA 1
ATOM 872 C C . VAL A 1 108 ? -14.589 -5.507 15.026 1.00 97.12 108 VAL A C 1
ATOM 874 O O . VAL A 1 108 ? -13.871 -5.874 14.096 1.00 97.12 108 VAL A O 1
ATOM 877 N N . VAL A 1 109 ? -15.175 -6.361 15.871 1.00 97.62 109 VAL A N 1
ATOM 878 C CA . VAL A 1 109 ? -15.043 -7.819 15.746 1.00 97.62 109 VAL A CA 1
ATOM 879 C C . VAL A 1 109 ? -15.620 -8.307 14.414 1.00 97.62 109 VAL A C 1
ATOM 881 O O . VAL A 1 109 ? -14.959 -9.076 13.722 1.00 97.62 109 VAL A O 1
ATOM 884 N N . LYS A 1 110 ? -16.802 -7.820 14.012 1.00 97.62 110 LYS A N 1
ATOM 885 C CA . LYS A 1 110 ? -17.447 -8.197 12.739 1.00 97.62 110 LYS A CA 1
ATOM 886 C C . LYS A 1 110 ? -16.727 -7.673 11.493 1.00 97.62 110 LYS A C 1
ATOM 888 O O . LYS A 1 110 ? -16.879 -8.250 10.424 1.00 97.62 110 LYS A O 1
ATOM 893 N N . CYS A 1 111 ? -15.962 -6.590 11.607 1.00 97.75 111 CYS A N 1
ATOM 894 C CA . CYS A 1 111 ? -15.175 -6.046 10.498 1.00 97.75 111 CYS A CA 1
ATOM 895 C C . CYS A 1 111 ? -13.898 -6.844 10.202 1.00 97.75 111 CYS A C 1
ATOM 897 O O . CYS A 1 111 ? -13.266 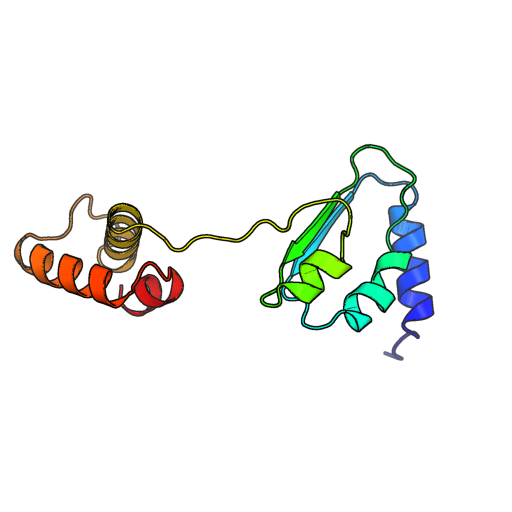-6.586 9.178 1.00 97.75 111 CYS A O 1
ATOM 899 N N . GLU A 1 112 ? -13.487 -7.748 11.099 1.00 97.38 112 GLU A N 1
ATOM 900 C CA . GLU A 1 112 ? -12.326 -8.639 10.932 1.00 97.38 112 GLU A CA 1
ATOM 901 C C . GLU A 1 112 ? -11.040 -7.910 10.489 1.00 97.38 112 GLU A C 1
ATOM 903 O O . GLU A 1 112 ? -10.224 -8.416 9.719 1.00 97.38 112 GLU A O 1
ATOM 908 N N . GLY A 1 113 ? -10.855 -6.672 10.958 1.00 97.69 113 GLY A N 1
ATOM 909 C CA . GLY A 1 113 ? -9.676 -5.868 10.644 1.00 97.69 113 GLY A CA 1
ATOM 910 C C . GLY A 1 113 ? -9.655 -5.241 9.245 1.00 97.69 113 GLY A C 1
ATOM 911 O O . GLY A 1 113 ? -8.682 -4.560 8.919 1.00 97.69 113 GLY A O 1
ATOM 912 N N . LEU A 1 114 ? -10.685 -5.417 8.407 1.00 98.12 114 LEU A N 1
ATOM 913 C CA . LEU A 1 114 ? -10.737 -4.803 7.078 1.00 98.12 114 LEU A CA 1
ATOM 914 C C . LEU A 1 114 ? -10.991 -3.287 7.203 1.00 98.12 114 LEU A C 1
ATOM 916 O O . LEU A 1 114 ? -12.101 -2.893 7.576 1.00 98.12 114 LEU A O 1
ATOM 920 N N . PRO A 1 115 ? -10.031 -2.406 6.840 1.00 97.88 115 PRO A N 1
ATOM 921 C CA . PRO A 1 115 ? -10.201 -0.963 7.022 1.00 97.88 115 PRO A CA 1
ATOM 922 C C . PRO A 1 115 ? -11.436 -0.417 6.304 1.00 97.88 115 PRO A C 1
ATOM 924 O O . PRO A 1 115 ? -12.148 0.421 6.847 1.00 97.88 115 PRO A O 1
ATOM 927 N N . LEU A 1 116 ? -11.710 -0.911 5.091 1.00 97.88 116 LEU A N 1
ATOM 928 C CA . LEU A 1 116 ? -12.842 -0.446 4.295 1.00 97.88 116 LEU A CA 1
ATOM 929 C C . LEU A 1 116 ? -14.186 -0.769 4.961 1.00 97.88 116 LEU A C 1
ATOM 931 O O . LEU A 1 116 ? -15.065 0.084 4.955 1.00 97.88 116 LEU A O 1
ATOM 935 N N . ALA A 1 117 ? -14.338 -1.946 5.578 1.00 98.12 117 ALA A N 1
ATOM 936 C CA . ALA A 1 117 ? -15.564 -2.298 6.298 1.00 98.12 117 ALA A CA 1
ATOM 937 C C . ALA A 1 117 ? -15.796 -1.366 7.494 1.00 98.12 117 ALA A C 1
ATOM 939 O O . ALA A 1 117 ? -16.892 -0.839 7.661 1.00 98.12 117 ALA A O 1
ATOM 940 N N . VAL A 1 118 ? -14.740 -1.090 8.269 1.00 98.00 118 VAL A N 1
ATOM 941 C CA . VAL A 1 118 ? -14.806 -0.156 9.403 1.00 98.00 118 VAL A CA 1
ATOM 942 C C . VAL A 1 118 ? -15.221 1.244 8.946 1.00 98.00 118 VAL A C 1
ATOM 944 O O . VAL A 1 118 ? -16.072 1.858 9.578 1.00 98.00 118 VAL A O 1
ATOM 947 N N . VAL A 1 119 ? -14.649 1.737 7.844 1.00 97.38 119 VAL A N 1
ATOM 948 C CA . VAL A 1 119 ? -14.953 3.073 7.297 1.00 97.38 119 VAL A CA 1
ATOM 949 C C . VAL A 1 119 ? -16.359 3.170 6.710 1.00 97.38 119 VAL A C 1
ATOM 951 O O . VAL A 1 119 ? -16.920 4.252 6.692 1.00 97.38 119 VAL A O 1
ATOM 954 N N . VAL A 1 120 ? -16.918 2.080 6.184 1.00 97.62 120 VAL A N 1
ATOM 955 C CA . VAL A 1 120 ? -18.291 2.088 5.654 1.00 97.62 120 VAL A CA 1
ATOM 956 C C . VAL A 1 120 ? -19.323 2.120 6.782 1.00 97.62 120 VAL A C 1
ATOM 958 O O . VAL A 1 120 ? -20.391 2.698 6.604 1.00 97.62 120 VAL A O 1
ATOM 961 N N . ILE A 1 121 ? -19.025 1.485 7.919 1.00 94.94 121 ILE A N 1
ATOM 962 C CA . ILE A 1 121 ? -19.926 1.453 9.079 1.00 94.94 121 ILE A CA 1
ATOM 963 C C . ILE A 1 121 ? -19.815 2.726 9.923 1.00 94.94 121 ILE A C 1
ATOM 965 O O . ILE A 1 121 ? -20.834 3.196 10.427 1.00 94.94 121 ILE A O 1
ATOM 969 N N . GLY A 1 122 ? -18.592 3.226 10.127 1.00 90.31 122 GLY A N 1
ATOM 970 C CA . GLY A 1 122 ? -18.323 4.425 10.921 1.00 90.31 122 GLY A CA 1
ATOM 971 C C . GLY A 1 122 ? -18.610 5.703 10.163 1.00 90.31 122 GLY A C 1
ATOM 972 O O . GLY A 1 122 ? -19.270 6.576 10.754 1.00 90.31 122 GLY A O 1
#

Radius of gyration: 21.21 Å; Cα contacts (8 Å, |Δi|>4): 129; chains: 1; bounding box: 44×29×59 Å

Sequence (122 aa):
MDKLPVEELVNKLHNVLAEKRYLVVLDDIWGMEVWDSLKYAFPKRKLGSKILLTTRIWEVALHADGHSHPHQLRPLNQDESFALLRSKAFPGASVIPSEFEDLAKEIVVKCEGLPLAVVVIG